Protein AF-A0A3A5V9M1-F1 (afdb_monomer)

pLDDT: mean 93.52, std 9.37, range [40.84, 98.75]

Nearest PDB structures (foldseek):
  6kns-assembly1_A  TM=8.309E-01  e=5.349E-05  Bacillus subtilis
  1zkp-assembly1_C  TM=7.822E-01  e=7.891E-05  Bacillus anthracis str. Ames
  6kns-assembly2_B-2  TM=8.081E-01  e=1.717E-04  Bacillus subtilis
  6kns-assembly3_C-2  TM=8.193E-01  e=2.086E-04  Bacillus subtilis
  6kns-assembly4_D-2  TM=8.110E-01  e=4.254E-04  Bacillus subtilis

Sequence (92 aa):
MALDVHVLGTASARPTPDRAVSGSLVKGPDGIAVIDAGEGFQTRYSQQRRRLKKHSVGSTLKPSAVDVLAFTHGHLDHTWGALPWLQSMDLE

Secondary structure (DSSP, 8-state):
---EEEEEE-BSSS--SS-PBSEEEEE-SS-EEEEEE-TTHHHHHHHHHHHHHHHSTT----GGGEEEEE-SSS-HHHHTTHHHHHHHH---

Radius of gyration: 12.76 Å; Cα contacts (8 Å, |Δi|>4): 167; chains: 1; bounding box: 32×25×33 Å

Solvent-accessible surface area (backbone atoms only — not comparable to full-atom values): 5133 Å² total; per-residue (Å²): 141,68,78,46,78,45,82,66,27,78,24,71,81,49,64,52,101,89,32,39,18,27,22,31,37,43,36,49,93,90,36,24,41,31,44,28,23,0,58,64,34,48,59,49,52,54,50,51,29,53,48,26,61,75,74,32,86,96,44,67,70,55,76,93,40,56,79,43,81,43,67,92,57,89,51,55,33,28,45,61,10,39,65,66,28,55,60,71,63,59,76,130

Structure (mmCIF, N/CA/C/O backbone):
data_AF-A0A3A5V9M1-F1
#
_entry.id   AF-A0A3A5V9M1-F1
#
loop_
_atom_site.group_PDB
_atom_site.id
_atom_site.type_symbol
_atom_site.label_atom_id
_atom_site.label_alt_id
_atom_site.label_comp_id
_atom_site.label_asym_id
_atom_site.label_entity_id
_atom_site.label_seq_id
_atom_site.pdbx_PDB_ins_code
_atom_site.Cartn_x
_atom_site.Cartn_y
_atom_site.Cartn_z
_atom_site.occupancy
_atom_site.B_iso_or_equiv
_atom_site.auth_seq_id
_atom_site.auth_comp_id
_atom_site.auth_asym_id
_atom_site.auth_atom_id
_atom_site.pdbx_PDB_model_num
ATOM 1 N N . MET A 1 1 ? -23.857 -7.128 3.699 1.00 55.66 1 MET A N 1
ATOM 2 C CA . MET A 1 1 ? -22.407 -7.346 3.510 1.00 55.66 1 MET A CA 1
ATOM 3 C C . MET A 1 1 ? -22.008 -6.658 2.224 1.00 55.66 1 MET A C 1
ATOM 5 O O . MET A 1 1 ? -22.587 -6.986 1.200 1.00 55.66 1 MET A O 1
ATOM 9 N N . ALA A 1 2 ? -21.105 -5.685 2.281 1.00 80.25 2 ALA A N 1
ATOM 10 C CA . ALA A 1 2 ? -20.559 -5.041 1.092 1.00 80.25 2 ALA A CA 1
ATOM 11 C C . ALA A 1 2 ? -19.034 -5.147 1.157 1.00 80.25 2 ALA A C 1
ATOM 13 O O . ALA A 1 2 ? -18.449 -4.913 2.213 1.00 80.25 2 ALA A O 1
ATOM 14 N N . LEU A 1 3 ? -18.434 -5.577 0.051 1.00 90.50 3 LEU A N 1
ATOM 15 C CA . LEU A 1 3 ? -16.996 -5.509 -0.179 1.00 90.50 3 LEU A CA 1
ATOM 16 C C . LEU A 1 3 ? -16.691 -4.129 -0.761 1.00 90.50 3 LEU A C 1
ATOM 18 O O . LEU A 1 3 ? -17.273 -3.764 -1.782 1.00 90.50 3 LEU A O 1
ATOM 22 N N . ASP A 1 4 ? -15.769 -3.397 -0.142 1.00 93.31 4 ASP A N 1
ATOM 23 C CA . ASP A 1 4 ? -15.312 -2.095 -0.627 1.00 93.31 4 ASP A CA 1
ATOM 24 C C . ASP A 1 4 ? -13.902 -2.229 -1.210 1.00 93.31 4 ASP A C 1
ATOM 26 O O . ASP A 1 4 ? -12.966 -2.649 -0.525 1.00 93.31 4 ASP A O 1
ATOM 30 N N . VAL A 1 5 ? -13.733 -1.847 -2.477 1.00 96.06 5 VAL A N 1
ATOM 31 C CA . VAL A 1 5 ? -12.432 -1.871 -3.160 1.00 96.06 5 VAL A CA 1
ATOM 32 C C . VAL A 1 5 ? -11.874 -0.457 -3.273 1.00 96.06 5 VAL A C 1
ATOM 34 O O . VAL A 1 5 ? -12.525 0.458 -3.777 1.00 96.06 5 VAL A O 1
ATOM 37 N N . HIS A 1 6 ? -10.630 -0.282 -2.838 1.00 97.19 6 HIS A N 1
ATOM 38 C CA . HIS A 1 6 ? -9.885 0.965 -2.952 1.00 97.19 6 HIS A CA 1
ATOM 39 C C . HIS A 1 6 ? -8.674 0.762 -3.857 1.00 97.19 6 HIS A C 1
ATOM 41 O O . HIS A 1 6 ? -7.658 0.219 -3.429 1.00 97.19 6 HIS A O 1
ATOM 47 N N . VAL A 1 7 ? -8.778 1.227 -5.100 1.00 98.12 7 VAL A N 1
ATOM 48 C CA . VAL A 1 7 ? -7.677 1.188 -6.067 1.00 98.12 7 VAL A CA 1
ATOM 49 C C . VAL A 1 7 ? -6.795 2.413 -5.858 1.00 98.12 7 VAL A C 1
ATOM 51 O O . VAL A 1 7 ? -7.231 3.538 -6.104 1.00 98.12 7 VAL A O 1
ATOM 54 N N . LEU A 1 8 ? -5.568 2.209 -5.372 1.00 98.19 8 LEU A N 1
ATOM 55 C CA . LEU A 1 8 ? -4.636 3.305 -5.083 1.00 98.19 8 LEU A CA 1
ATOM 56 C C . LEU A 1 8 ? -3.533 3.430 -6.138 1.00 98.19 8 LEU A C 1
ATOM 58 O O . LEU A 1 8 ? -2.873 4.465 -6.217 1.00 98.19 8 LEU A O 1
ATOM 62 N N . GLY A 1 9 ? -3.324 2.408 -6.962 1.00 98.12 9 GLY A N 1
ATOM 63 C CA . GLY A 1 9 ? -2.321 2.380 -8.018 1.00 98.12 9 GLY A CA 1
ATOM 64 C C . GLY A 1 9 ? -2.788 1.598 -9.230 1.00 98.12 9 GLY A C 1
ATOM 65 O O . GLY A 1 9 ? -3.409 0.550 -9.087 1.00 98.12 9 GLY A O 1
ATOM 66 N N . THR A 1 10 ? -2.501 2.122 -10.418 1.00 98.25 10 THR A N 1
ATOM 67 C CA . THR A 1 10 ? -2.931 1.549 -11.706 1.00 98.25 10 THR A CA 1
ATOM 68 C C . THR A 1 10 ? -1.861 1.635 -12.794 1.00 98.25 10 THR A C 1
ATOM 70 O O . THR A 1 10 ? -2.100 1.208 -13.921 1.00 98.25 10 THR A O 1
ATOM 73 N N . ALA A 1 11 ? -0.686 2.197 -12.497 1.00 98.19 11 ALA A N 1
ATOM 74 C CA . ALA A 1 11 ? 0.441 2.182 -13.420 1.00 98.19 11 ALA A CA 1
ATOM 75 C C . ALA A 1 11 ? 1.178 0.837 -13.354 1.00 98.19 11 ALA A C 1
ATOM 77 O O . ALA A 1 11 ? 1.318 0.254 -12.281 1.00 98.19 11 ALA A O 1
ATOM 78 N N . SER A 1 12 ? 1.678 0.385 -14.503 1.00 97.31 12 SER A N 1
ATOM 79 C CA . SER A 1 12 ? 2.553 -0.785 -14.617 1.00 97.31 12 SER A CA 1
ATOM 80 C C . SER A 1 12 ? 4.015 -0.348 -14.660 1.00 97.31 12 SER A C 1
ATOM 82 O O . SER A 1 12 ? 4.327 0.650 -15.315 1.00 97.31 12 SER A O 1
ATOM 84 N N . ALA A 1 13 ? 4.895 -1.115 -14.009 1.00 97.12 13 ALA A N 1
ATOM 85 C CA . ALA A 1 13 ? 6.356 -1.017 -14.004 1.00 97.12 13 ALA A CA 1
ATOM 86 C C . ALA A 1 13 ? 6.955 0.262 -13.397 1.00 97.12 13 ALA A C 1
ATOM 88 O O . ALA A 1 13 ? 7.914 0.195 -12.633 1.00 97.12 13 ALA A O 1
ATOM 89 N N . ARG A 1 14 ? 6.442 1.443 -13.747 1.00 97.19 14 ARG A N 1
ATOM 90 C CA . ARG A 1 14 ? 6.924 2.745 -13.275 1.00 97.19 14 ARG A CA 1
ATOM 91 C C . ARG A 1 14 ? 5.748 3.686 -13.027 1.00 97.19 14 ARG A C 1
ATOM 93 O O . ARG A 1 14 ? 4.742 3.602 -13.736 1.00 97.19 14 ARG A O 1
ATOM 100 N N . PRO A 1 15 ? 5.857 4.605 -12.055 1.00 96.56 15 PRO A N 1
ATOM 101 C CA . PRO A 1 15 ? 4.857 5.643 -11.889 1.00 96.56 15 PRO A CA 1
ATOM 102 C C . PRO A 1 15 ? 4.855 6.579 -13.104 1.00 96.56 15 PRO A C 1
ATOM 104 O O . PRO A 1 15 ? 5.848 6.748 -13.811 1.00 96.56 15 PRO A O 1
ATOM 107 N N . THR A 1 16 ? 3.712 7.206 -13.321 1.00 97.06 16 THR A N 1
ATOM 108 C CA . THR A 1 16 ? 3.489 8.274 -14.300 1.00 97.06 16 THR A CA 1
ATOM 109 C C . THR A 1 16 ? 3.049 9.533 -13.548 1.00 97.06 16 THR A C 1
ATOM 111 O O . THR A 1 16 ? 2.721 9.424 -12.363 1.00 97.06 16 THR A O 1
ATOM 114 N N . PRO A 1 17 ? 2.982 10.710 -14.197 1.00 96.06 17 PRO A N 1
ATOM 115 C CA . PRO A 1 17 ? 2.478 11.918 -13.541 1.00 96.06 17 PRO A CA 1
ATOM 116 C C . PRO A 1 17 ? 1.087 11.744 -12.905 1.00 96.06 17 PRO A C 1
ATOM 118 O O . PRO A 1 17 ? 0.851 12.257 -11.816 1.00 96.06 17 PRO A O 1
ATOM 121 N N . ASP A 1 18 ? 0.205 10.960 -13.539 1.00 96.50 18 ASP A N 1
ATOM 122 C CA . ASP A 1 18 ? -1.202 10.828 -13.123 1.00 96.50 18 ASP A CA 1
ATOM 123 C C . ASP A 1 18 ? -1.535 9.502 -12.424 1.00 96.50 18 ASP A C 1
ATOM 125 O O . ASP A 1 18 ? -2.592 9.357 -11.808 1.00 96.50 18 ASP A O 1
ATOM 129 N N . ARG A 1 19 ? -0.665 8.493 -12.542 1.00 97.75 19 ARG A N 1
ATOM 130 C CA . ARG A 1 19 ? -0.903 7.141 -12.013 1.00 97.75 19 ARG A CA 1
ATOM 131 C C . ARG A 1 19 ? 0.328 6.611 -11.307 1.00 97.75 19 ARG A C 1
ATOM 133 O O . ARG A 1 19 ? 1.404 6.548 -11.897 1.00 97.75 19 ARG A O 1
ATOM 140 N N . ALA A 1 20 ? 0.140 6.141 -10.084 1.00 98.44 20 ALA A N 1
ATOM 141 C CA . ALA A 1 20 ? 1.168 5.452 -9.317 1.00 98.44 20 ALA A CA 1
ATOM 142 C C . ALA A 1 20 ? 1.117 3.927 -9.536 1.00 98.44 20 ALA A C 1
ATOM 144 O O . ALA A 1 20 ? 0.097 3.395 -9.983 1.00 98.44 20 ALA A O 1
ATOM 145 N N . VAL A 1 21 ? 2.221 3.243 -9.220 1.00 98.56 21 VAL A N 1
ATOM 146 C CA . VAL A 1 21 ? 2.390 1.779 -9.346 1.00 98.56 21 VAL A CA 1
ATOM 147 C C . VAL A 1 21 ? 1.464 0.989 -8.416 1.00 98.56 21 VAL A C 1
ATOM 149 O O . VAL A 1 21 ? 0.852 1.591 -7.530 1.00 98.56 21 VAL A O 1
ATOM 152 N N . SER A 1 22 ? 1.349 -0.329 -8.619 1.00 98.50 22 SER A N 1
ATOM 153 C CA . SER A 1 22 ? 0.346 -1.205 -7.990 1.00 98.50 22 SER A CA 1
ATOM 154 C C . SER A 1 22 ? 0.194 -1.017 -6.474 1.00 98.50 22 SER A C 1
ATOM 156 O O . SER A 1 22 ? 1.132 -0.681 -5.749 1.00 98.50 22 SER A O 1
ATOM 158 N N . GLY A 1 23 ? -1.029 -1.219 -5.998 1.00 98.38 23 GLY A N 1
ATOM 159 C CA . GLY A 1 23 ? -1.395 -1.160 -4.589 1.00 98.38 23 GLY A CA 1
ATOM 160 C C . GLY A 1 23 ? -2.879 -0.870 -4.426 1.00 98.38 23 GLY A C 1
ATOM 161 O O . GLY A 1 23 ? -3.377 0.158 -4.893 1.00 98.38 23 GLY A O 1
ATOM 162 N N . SER A 1 24 ? -3.597 -1.778 -3.775 1.00 98.31 24 SER A N 1
ATOM 163 C CA . SER A 1 24 ? -5.044 -1.684 -3.565 1.00 98.31 24 SER A CA 1
ATOM 164 C C . SER A 1 24 ? -5.453 -2.268 -2.217 1.00 98.31 24 SER A C 1
ATOM 166 O O . SER A 1 24 ? -4.707 -3.027 -1.606 1.00 98.31 24 SER A O 1
ATOM 168 N N . LEU A 1 25 ? -6.656 -1.926 -1.753 1.00 97.75 25 LEU A N 1
ATOM 169 C CA . LEU A 1 25 ? -7.252 -2.521 -0.558 1.00 97.75 25 LEU A CA 1
ATOM 170 C C . LEU A 1 25 ? -8.611 -3.125 -0.878 1.00 97.75 25 LEU A C 1
ATOM 172 O O . LEU A 1 25 ? -9.408 -2.515 -1.591 1.00 97.75 25 LEU A O 1
ATOM 176 N N . VAL A 1 26 ? -8.886 -4.280 -0.286 1.00 97.25 26 VAL A N 1
ATOM 177 C CA . VAL A 1 26 ? -10.210 -4.893 -0.237 1.00 97.25 26 VAL A CA 1
ATOM 178 C C . VAL A 1 26 ? -10.647 -4.901 1.218 1.00 97.25 26 VAL A C 1
ATOM 180 O O . VAL A 1 26 ? -10.060 -5.593 2.047 1.00 97.25 26 VAL A O 1
ATOM 183 N N . LYS A 1 27 ? -11.660 -4.100 1.538 1.00 95.56 27 LYS A N 1
ATOM 184 C CA . LYS A 1 27 ? -12.264 -4.041 2.866 1.00 95.56 27 LYS A CA 1
ATOM 185 C C . LYS A 1 27 ? -13.507 -4.923 2.883 1.00 95.56 27 LYS A C 1
ATOM 187 O O . LYS A 1 27 ? -14.459 -4.685 2.139 1.00 95.56 27 LYS A O 1
ATOM 192 N N . GLY A 1 28 ? -13.475 -5.940 3.732 1.00 93.75 28 GLY A N 1
ATOM 193 C CA . GLY A 1 28 ? -14.594 -6.825 4.018 1.00 93.75 28 GLY A CA 1
ATOM 194 C C . GLY A 1 28 ? -15.260 -6.510 5.362 1.00 93.75 28 GLY A C 1
ATOM 195 O O . GLY A 1 28 ? -14.914 -5.523 6.017 1.00 93.75 28 GLY A O 1
ATOM 196 N N . PRO A 1 29 ? -16.223 -7.348 5.782 1.00 90.75 29 PRO A N 1
ATOM 197 C CA . PRO A 1 29 ? -16.839 -7.247 7.104 1.00 90.75 29 PRO A CA 1
ATOM 198 C C . PRO A 1 29 ? -15.852 -7.542 8.244 1.00 90.75 29 PRO A C 1
ATOM 200 O O . PRO A 1 29 ? -15.952 -6.909 9.291 1.00 90.75 29 PRO A O 1
ATOM 203 N N . ASP A 1 30 ? -14.894 -8.446 8.016 1.00 90.69 30 ASP A N 1
ATOM 204 C CA . ASP A 1 30 ? -14.002 -8.963 9.064 1.00 90.69 30 ASP A CA 1
ATOM 205 C C . ASP A 1 30 ? -12.645 -8.251 9.123 1.00 90.69 30 ASP A C 1
ATOM 207 O O . ASP A 1 30 ? -11.955 -8.334 10.133 1.00 90.69 30 ASP A O 1
ATOM 211 N N . GLY A 1 31 ? -12.294 -7.492 8.081 1.00 94.44 31 GLY A N 1
ATOM 212 C CA . GLY A 1 31 ? -11.067 -6.705 8.045 1.00 94.44 31 GLY A CA 1
ATOM 213 C C . GLY A 1 31 ? -10.635 -6.319 6.634 1.00 94.44 31 GLY A C 1
ATOM 214 O O . GLY A 1 31 ? -11.475 -6.119 5.748 1.00 94.44 31 GLY A O 1
ATOM 215 N N . ILE A 1 32 ? -9.336 -6.102 6.438 1.00 96.75 32 ILE A N 1
ATOM 216 C CA . ILE A 1 32 ? -8.775 -5.465 5.242 1.00 96.75 32 ILE A CA 1
ATOM 217 C C . ILE A 1 32 ? -7.618 -6.299 4.693 1.00 96.75 32 ILE A C 1
ATOM 219 O O . ILE A 1 32 ? -6.603 -6.501 5.359 1.00 96.75 32 ILE A O 1
ATOM 223 N N . ALA A 1 33 ? -7.739 -6.681 3.424 1.00 97.81 33 ALA A N 1
ATOM 224 C CA . ALA A 1 33 ? -6.6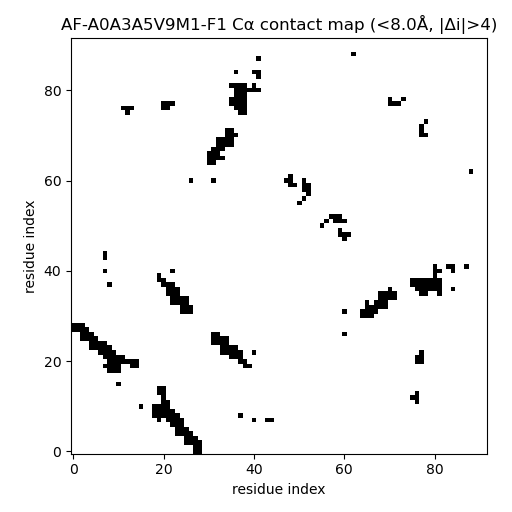41 -7.219 2.637 1.00 97.81 33 ALA A CA 1
ATOM 225 C C . ALA A 1 33 ? -5.984 -6.104 1.817 1.00 97.81 33 ALA A C 1
ATOM 227 O O . ALA A 1 33 ? -6.664 -5.372 1.093 1.00 97.81 33 ALA A O 1
ATOM 228 N N . VAL A 1 34 ? -4.660 -5.989 1.902 1.00 98.31 34 VAL A N 1
ATOM 229 C CA . VAL A 1 34 ? -3.856 -5.149 1.009 1.00 98.31 34 VAL A CA 1
ATOM 230 C C . VAL A 1 34 ? -3.282 -6.016 -0.099 1.00 98.31 34 VAL A C 1
ATOM 232 O O . VAL A 1 34 ? -2.648 -7.030 0.174 1.00 98.31 34 VAL A O 1
ATOM 235 N N . ILE A 1 35 ? -3.524 -5.617 -1.346 1.00 98.62 35 ILE A N 1
ATOM 236 C CA . ILE A 1 35 ? -3.045 -6.305 -2.545 1.00 98.62 35 ILE A CA 1
ATOM 237 C C . ILE A 1 35 ? -1.980 -5.432 -3.191 1.00 98.62 35 ILE A C 1
ATOM 239 O O . ILE A 1 35 ? -2.299 -4.367 -3.728 1.00 98.62 35 ILE A O 1
ATOM 243 N N . ASP A 1 36 ? -0.740 -5.908 -3.129 1.00 98.69 36 ASP A N 1
ATOM 244 C CA . ASP A 1 36 ? 0.481 -5.182 -3.464 1.00 98.69 36 ASP A CA 1
ATOM 245 C C . ASP A 1 36 ? 0.681 -3.882 -2.657 1.00 98.69 36 ASP A C 1
ATOM 247 O O . ASP A 1 36 ? -0.240 -3.245 -2.145 1.00 98.69 36 ASP A O 1
ATOM 251 N N . ALA A 1 37 ? 1.934 -3.457 -2.567 1.00 98.38 37 ALA A N 1
ATOM 252 C CA . ALA A 1 37 ? 2.340 -2.186 -1.992 1.00 98.38 37 ALA A CA 1
ATOM 253 C C . ALA A 1 37 ? 3.538 -1.658 -2.785 1.00 98.38 37 ALA A C 1
ATOM 255 O O . ALA A 1 37 ? 4.677 -1.702 -2.325 1.00 98.38 37 ALA A O 1
ATOM 256 N N . GLY A 1 38 ? 3.295 -1.181 -4.005 1.00 98.56 38 GLY A N 1
ATOM 257 C CA . GLY A 1 38 ? 4.306 -0.502 -4.806 1.00 98.56 38 GLY A CA 1
ATOM 258 C C . GLY A 1 38 ? 4.749 0.821 -4.177 1.00 98.56 38 GLY A C 1
ATOM 259 O O . GLY A 1 38 ? 4.147 1.321 -3.223 1.00 98.56 38 GLY A O 1
ATOM 260 N N . GLU A 1 39 ? 5.813 1.415 -4.711 1.00 98.44 39 GLU A N 1
ATOM 261 C CA . GLU A 1 39 ? 6.401 2.652 -4.186 1.00 98.44 39 GLU A CA 1
ATOM 262 C C . GLU A 1 39 ? 5.352 3.745 -3.866 1.00 98.44 39 GLU A C 1
ATOM 264 O O . GLU A 1 39 ? 4.380 3.969 -4.599 1.00 98.44 39 GLU A O 1
ATOM 269 N N . GLY A 1 40 ? 5.519 4.414 -2.720 1.00 97.50 40 GLY A N 1
ATOM 270 C CA . GLY A 1 40 ? 4.636 5.497 -2.276 1.00 97.50 40 GLY A CA 1
ATOM 271 C C . GLY A 1 40 ? 3.242 5.052 -1.810 1.00 97.50 40 GLY A C 1
ATOM 272 O O . GLY A 1 40 ? 2.349 5.893 -1.660 1.00 97.50 40 GLY A O 1
ATOM 273 N N . PHE A 1 41 ? 3.013 3.750 -1.596 1.00 98.31 41 PHE A N 1
ATOM 274 C CA . PHE A 1 41 ? 1.743 3.218 -1.091 1.00 98.31 41 PHE A CA 1
ATOM 275 C C . PHE A 1 41 ? 1.299 3.879 0.224 1.00 98.31 41 PHE A C 1
ATOM 277 O O . PHE A 1 41 ? 0.136 4.258 0.356 1.00 98.31 41 PHE A O 1
ATOM 284 N N . GLN A 1 42 ? 2.223 4.129 1.156 1.00 96.81 42 GLN A N 1
ATOM 285 C CA . GLN A 1 42 ? 1.948 4.753 2.454 1.00 96.81 42 GLN A CA 1
ATOM 286 C C . GLN A 1 42 ? 1.266 6.123 2.342 1.00 96.81 42 GLN A C 1
ATOM 288 O O . GLN A 1 42 ? 0.314 6.427 3.069 1.00 96.81 42 GLN A O 1
ATOM 293 N N . THR A 1 43 ? 1.697 6.934 1.375 1.00 96.88 43 THR A N 1
ATOM 294 C CA . THR A 1 43 ? 1.140 8.266 1.126 1.00 96.88 43 THR A CA 1
ATOM 295 C C . THR A 1 43 ? -0.297 8.156 0.636 1.00 96.88 43 THR A C 1
ATOM 297 O O . THR A 1 43 ? -1.194 8.820 1.160 1.00 96.88 43 THR A O 1
ATOM 300 N N . ARG A 1 44 ? -0.533 7.264 -0.329 1.00 97.56 44 ARG A N 1
ATOM 301 C CA . ARG A 1 44 ? -1.849 7.044 -0.939 1.00 97.56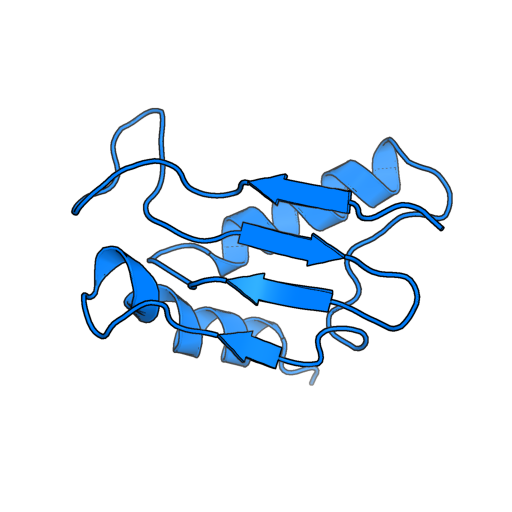 44 ARG A CA 1
ATO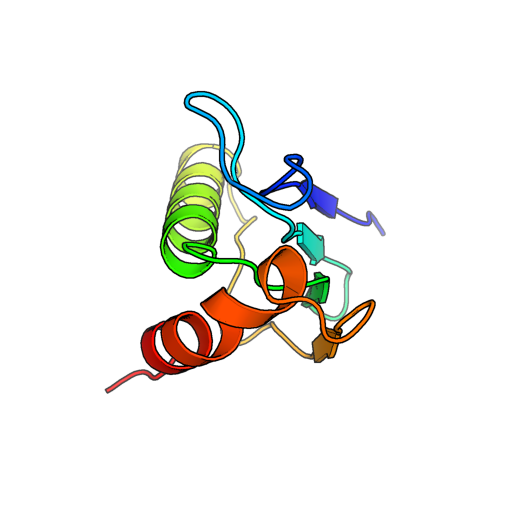M 302 C C . ARG A 1 44 ? -2.831 6.419 0.050 1.00 97.56 44 ARG A C 1
ATOM 304 O O . ARG A 1 44 ? -3.972 6.867 0.142 1.00 97.56 44 ARG A O 1
ATOM 311 N N . TYR A 1 45 ? -2.374 5.464 0.858 1.00 97.25 45 TYR A N 1
ATOM 312 C CA . TYR A 1 45 ? -3.148 4.878 1.951 1.00 97.25 45 TYR A CA 1
ATOM 313 C C . TYR A 1 45 ? -3.587 5.947 2.965 1.00 97.25 45 TYR A C 1
ATOM 315 O O . TYR A 1 45 ? -4.773 6.064 3.285 1.00 97.25 45 TYR A O 1
ATOM 323 N N . SER A 1 46 ? -2.655 6.794 3.419 1.00 95.69 46 SER A N 1
ATOM 324 C CA . SER A 1 46 ? -2.946 7.897 4.345 1.00 95.69 46 SER A CA 1
ATOM 325 C C . SER A 1 46 ? -3.943 8.904 3.758 1.00 95.69 46 SER A C 1
ATOM 327 O O . SER A 1 46 ? -4.900 9.303 4.431 1.00 95.69 46 SER A O 1
ATOM 329 N N . GLN A 1 47 ? -3.780 9.271 2.483 1.00 96.19 47 GLN A N 1
ATOM 330 C CA . GLN A 1 47 ? -4.699 10.161 1.769 1.00 96.19 47 GLN A CA 1
ATOM 331 C C . GLN A 1 47 ? -6.102 9.561 1.647 1.00 96.19 47 GLN A C 1
ATOM 333 O O . GLN A 1 47 ? -7.079 10.233 1.983 1.00 96.19 47 GLN A O 1
ATOM 338 N N . GLN A 1 48 ? -6.220 8.292 1.245 1.00 96.31 48 GLN A N 1
ATOM 339 C CA . GLN A 1 48 ? -7.515 7.624 1.126 1.00 96.31 48 GLN A CA 1
ATOM 340 C C . GLN A 1 48 ? -8.212 7.510 2.483 1.00 96.31 48 GLN A C 1
ATOM 342 O O . GLN A 1 48 ? -9.403 7.797 2.609 1.00 96.31 48 GLN A O 1
ATOM 347 N N . ARG A 1 49 ? -7.463 7.178 3.538 1.00 94.19 49 ARG A N 1
ATOM 348 C CA . ARG A 1 49 ? -7.978 7.144 4.908 1.00 94.19 49 ARG A CA 1
ATOM 349 C C . ARG A 1 49 ? -8.503 8.513 5.358 1.00 94.19 49 ARG A C 1
ATOM 351 O O . ARG A 1 49 ? -9.578 8.577 5.957 1.00 94.19 49 ARG A O 1
ATOM 358 N N . ARG A 1 50 ? -7.786 9.606 5.062 1.00 93.69 50 ARG A N 1
ATOM 359 C CA . ARG A 1 50 ? -8.237 10.989 5.332 1.00 93.69 50 ARG A CA 1
ATOM 360 C C . ARG A 1 50 ? -9.491 11.343 4.529 1.00 93.69 50 ARG A C 1
ATOM 362 O O . ARG A 1 50 ? -10.425 11.909 5.093 1.00 93.69 50 ARG A O 1
ATOM 369 N N . ARG A 1 51 ? -9.543 10.967 3.246 1.00 94.56 51 ARG A N 1
ATOM 370 C CA . ARG A 1 51 ? -10.706 11.173 2.372 1.00 94.56 51 ARG A CA 1
ATOM 371 C C . ARG A 1 51 ? -11.952 10.482 2.928 1.00 94.56 51 ARG A C 1
ATOM 373 O O . ARG A 1 51 ? -12.987 11.127 3.042 1.00 94.56 51 ARG A O 1
ATOM 380 N N . LEU A 1 52 ? -11.845 9.217 3.335 1.00 94.06 52 LEU A N 1
ATOM 381 C CA . LEU A 1 52 ? -12.963 8.465 3.914 1.00 94.06 52 LEU A CA 1
ATOM 382 C C . LEU A 1 52 ? -13.453 9.079 5.229 1.00 94.06 52 LEU A C 1
ATOM 384 O O . LEU A 1 52 ? -14.648 9.286 5.386 1.00 94.06 52 LEU A O 1
ATOM 388 N N . LYS A 1 53 ? -12.544 9.496 6.123 1.00 90.69 53 LYS A N 1
ATOM 389 C CA . LYS A 1 53 ? -12.934 10.205 7.357 1.00 90.69 53 LYS A CA 1
ATOM 390 C C . LYS A 1 53 ? -13.734 11.484 7.087 1.00 90.69 53 LYS A C 1
ATOM 392 O O . LYS A 1 53 ? -14.601 11.826 7.881 1.00 90.69 53 LYS A O 1
ATOM 397 N N . LYS A 1 54 ? -13.430 12.193 5.995 1.00 91.94 54 LYS A N 1
ATOM 398 C CA . LYS A 1 54 ? -14.101 13.448 5.626 1.00 91.94 54 LYS A CA 1
ATOM 399 C C . LYS A 1 54 ? -15.428 13.228 4.892 1.00 91.94 54 LYS A C 1
ATOM 401 O O . LYS A 1 54 ? -16.345 14.020 5.068 1.00 91.94 54 LYS A O 1
ATOM 406 N N . HIS A 1 55 ? -15.515 12.199 4.051 1.00 90.69 55 HIS A N 1
ATOM 407 C CA . HIS A 1 55 ? -16.610 12.042 3.085 1.00 90.69 55 HIS A CA 1
ATOM 408 C C . HIS A 1 55 ? -17.497 10.809 3.315 1.00 90.69 55 HIS A C 1
ATOM 410 O O . HIS A 1 55 ? -18.516 10.667 2.648 1.00 90.69 55 HIS A O 1
ATOM 416 N N . SER A 1 56 ? -17.140 9.920 4.242 1.00 83.88 56 SER A N 1
ATOM 417 C CA . SER A 1 56 ? -17.859 8.670 4.502 1.00 83.88 56 SER A CA 1
ATOM 418 C C . SER A 1 56 ? -17.950 8.430 6.007 1.00 83.88 56 SER A C 1
ATOM 420 O O . SER A 1 56 ? -17.120 7.740 6.597 1.00 83.88 56 SER A O 1
ATOM 422 N N . VAL A 1 57 ? -18.960 9.032 6.641 1.00 74.19 57 VAL A N 1
ATOM 423 C CA . VAL A 1 57 ? -19.186 8.933 8.093 1.00 74.19 57 VAL A CA 1
ATOM 424 C C . VAL A 1 57 ? -19.223 7.462 8.520 1.00 74.19 57 VAL A C 1
ATOM 426 O O . VAL A 1 57 ? -19.955 6.659 7.952 1.00 74.19 57 VAL A O 1
ATOM 429 N N . GLY A 1 58 ? -18.392 7.099 9.500 1.00 74.69 58 GLY A N 1
ATOM 430 C CA . GLY A 1 58 ? -18.283 5.728 10.012 1.00 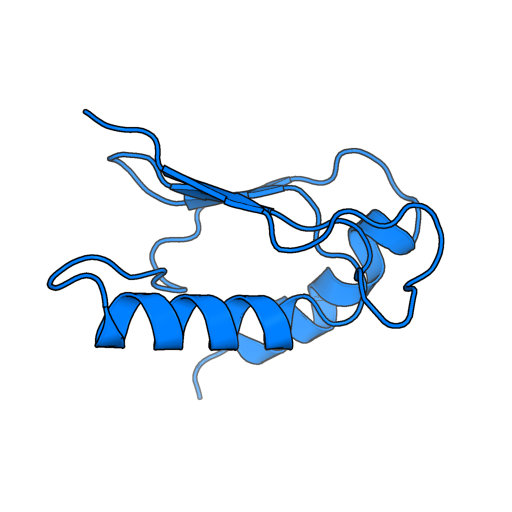74.69 58 GLY A CA 1
ATOM 431 C C . GLY A 1 58 ? -17.415 4.774 9.177 1.00 74.69 58 GLY A C 1
ATOM 432 O O . GLY A 1 58 ? -17.033 3.721 9.684 1.00 74.69 58 GLY A O 1
ATOM 433 N N . SER A 1 59 ? -17.018 5.137 7.950 1.00 80.88 59 SER A N 1
ATOM 434 C CA . SER A 1 59 ? -16.107 4.331 7.131 1.00 80.88 59 SER A CA 1
ATOM 435 C C . SER A 1 59 ? -14.695 4.913 7.139 1.00 80.88 59 SER A C 1
ATOM 437 O O . SER A 1 59 ? -14.455 6.083 6.855 1.00 80.88 59 SER A O 1
ATOM 439 N N . THR A 1 60 ? -13.715 4.084 7.481 1.00 88.50 60 THR A N 1
ATOM 440 C CA . THR A 1 60 ? -12.296 4.414 7.340 1.00 88.50 60 THR A CA 1
ATOM 441 C C . THR A 1 60 ? -11.491 3.145 7.069 1.00 88.50 60 THR A C 1
ATOM 443 O O . THR A 1 60 ? -12.029 2.037 7.156 1.00 88.50 60 THR A O 1
ATOM 446 N N . LEU A 1 61 ? -10.210 3.326 6.751 1.00 92.88 61 LEU A N 1
ATOM 447 C CA . LEU A 1 61 ? -9.208 2.267 6.665 1.00 92.88 61 LEU A CA 1
ATOM 448 C C . LEU A 1 61 ? -8.367 2.348 7.941 1.00 92.88 61 LEU A C 1
ATOM 450 O O . LEU A 1 61 ? -7.535 3.245 8.087 1.00 92.88 61 LEU A O 1
ATOM 454 N N . LYS A 1 62 ? -8.673 1.517 8.939 1.00 91.19 62 LYS A N 1
ATOM 455 C CA . LYS A 1 62 ? -7.903 1.492 10.189 1.00 91.19 62 LYS A CA 1
ATOM 456 C C . LYS A 1 62 ? -6.672 0.603 9.972 1.00 91.19 62 LYS A C 1
ATOM 458 O O . LYS A 1 62 ? -6.874 -0.533 9.564 1.00 91.19 62 LYS A O 1
ATOM 463 N N . PRO A 1 63 ? -5.443 1.065 10.280 1.00 91.88 63 PRO A N 1
ATOM 464 C CA . PRO A 1 63 ? -4.260 0.199 10.240 1.00 91.88 63 PRO A CA 1
ATOM 465 C C . PRO A 1 63 ? -4.440 -1.076 11.074 1.00 91.88 63 PRO A C 1
ATOM 467 O O . PRO A 1 63 ? -4.133 -2.158 10.606 1.00 91.88 63 PRO A O 1
ATOM 470 N N . SER A 1 64 ? -5.070 -0.960 12.247 1.00 92.12 64 SER A N 1
ATOM 471 C CA . SER A 1 64 ? -5.378 -2.086 13.140 1.00 92.12 64 SER A CA 1
ATOM 472 C C . SER A 1 64 ? -6.398 -3.098 12.596 1.00 92.12 64 SER A C 1
ATOM 474 O O . SER A 1 64 ? -6.721 -4.044 13.298 1.00 92.12 64 SER A O 1
ATOM 476 N N . ALA A 1 65 ? -6.994 -2.846 11.428 1.00 93.69 65 ALA A N 1
ATOM 477 C CA . ALA A 1 65 ? -7.946 -3.742 10.770 1.00 93.69 65 ALA A CA 1
ATOM 478 C C . ALA A 1 65 ? -7.359 -4.356 9.488 1.00 93.69 65 ALA A C 1
ATOM 480 O O . ALA A 1 65 ? -8.105 -4.896 8.682 1.00 93.69 65 ALA A O 1
ATOM 481 N N . VAL A 1 66 ? -6.055 -4.185 9.249 1.00 95.50 66 VAL A N 1
ATOM 482 C CA . VAL A 1 66 ? -5.334 -4.856 8.166 1.00 95.50 66 VAL A CA 1
ATOM 483 C C . VAL A 1 66 ? -4.906 -6.232 8.659 1.00 95.50 66 VAL A C 1
ATOM 485 O O . VAL A 1 66 ? -4.098 -6.319 9.579 1.00 95.50 66 VAL A O 1
ATOM 488 N N . ASP A 1 67 ? -5.399 -7.285 8.012 1.00 96.50 67 ASP A N 1
ATOM 489 C CA . ASP A 1 67 ? -5.094 -8.671 8.395 1.00 96.50 67 ASP A CA 1
ATOM 490 C C . ASP A 1 67 ? -3.987 -9.276 7.535 1.00 96.50 67 ASP A C 1
ATOM 492 O O . ASP A 1 67 ? -3.247 -10.155 7.972 1.00 96.50 67 ASP A O 1
ATOM 496 N N . VAL A 1 68 ? -3.883 -8.823 6.282 1.00 97.25 68 VAL A N 1
ATOM 497 C CA . VAL A 1 68 ? -2.977 -9.417 5.301 1.00 97.25 68 VAL A CA 1
ATOM 498 C C . VAL A 1 68 ? -2.447 -8.388 4.308 1.0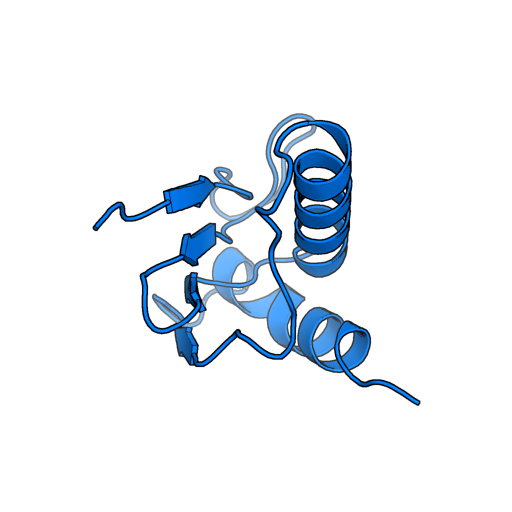0 97.25 68 VAL A C 1
ATOM 500 O O . VAL A 1 68 ? -3.185 -7.545 3.794 1.00 97.25 68 VAL A O 1
ATOM 503 N N . LEU A 1 69 ? -1.153 -8.506 4.005 1.00 97.88 69 LEU A N 1
ATOM 504 C CA . LEU A 1 69 ? -0.507 -7.937 2.827 1.00 97.88 69 LEU A CA 1
ATOM 505 C C . LEU A 1 69 ? -0.183 -9.089 1.871 1.00 97.88 69 LEU A C 1
ATOM 507 O O . LEU A 1 69 ? 0.651 -9.937 2.183 1.00 97.88 69 LEU A O 1
ATOM 511 N N . ALA A 1 70 ? -0.851 -9.128 0.723 1.00 98.44 70 ALA A N 1
ATOM 512 C CA . ALA A 1 70 ? -0.654 -10.136 -0.307 1.00 98.44 70 ALA A CA 1
ATOM 513 C C . ALA A 1 70 ? 0.090 -9.527 -1.499 1.00 98.44 70 ALA A C 1
ATOM 515 O O . ALA A 1 70 ? -0.355 -8.532 -2.070 1.00 98.44 70 ALA A O 1
ATOM 516 N N . PHE A 1 71 ? 1.199 -10.149 -1.896 1.00 98.50 71 PHE A N 1
ATOM 517 C CA . PHE A 1 71 ? 1.891 -9.806 -3.135 1.00 98.50 71 PHE A CA 1
ATOM 518 C C . PHE A 1 71 ? 1.448 -10.730 -4.253 1.00 98.50 71 PHE A C 1
ATOM 520 O O . PHE A 1 71 ? 1.444 -11.951 -4.099 1.00 98.50 71 PHE A O 1
ATOM 527 N N . THR A 1 72 ? 1.121 -10.143 -5.398 1.00 98.12 72 THR A N 1
ATOM 528 C CA . THR A 1 72 ? 0.830 -10.911 -6.611 1.00 98.12 72 THR A CA 1
ATOM 529 C C . THR A 1 72 ? 2.083 -11.614 -7.144 1.00 98.12 72 THR A C 1
ATOM 531 O O . THR A 1 72 ? 1.998 -12.747 -7.609 1.00 98.12 72 THR A O 1
ATOM 534 N N . HIS A 1 73 ? 3.242 -10.949 -7.069 1.00 98.50 73 HIS A N 1
ATOM 535 C CA . HIS A 1 73 ? 4.569 -11.457 -7.432 1.00 98.50 73 HIS A CA 1
ATOM 536 C C . HIS A 1 73 ? 5.677 -10.501 -6.934 1.00 98.50 73 HIS A C 1
ATOM 538 O O . HIS A 1 73 ? 5.397 -9.470 -6.327 1.00 98.50 73 HIS A O 1
ATOM 544 N N . GLY A 1 74 ? 6.947 -10.841 -7.183 1.00 98.12 74 GLY A N 1
ATOM 545 C CA . GLY A 1 74 ? 8.118 -10.157 -6.612 1.00 98.12 74 GLY A CA 1
ATOM 546 C C . GLY A 1 74 ? 8.669 -8.942 -7.371 1.00 98.12 74 GLY A C 1
ATOM 547 O O . GLY A 1 74 ? 9.783 -8.521 -7.068 1.00 98.12 74 GLY A O 1
ATOM 548 N N . HIS A 1 75 ? 7.969 -8.381 -8.363 1.00 98.69 75 HIS A N 1
ATOM 549 C CA . HIS A 1 75 ? 8.463 -7.172 -9.036 1.00 98.69 75 HIS A CA 1
ATOM 550 C C . HIS A 1 75 ? 8.349 -5.932 -8.137 1.00 98.69 75 HIS A C 1
ATOM 552 O O . HIS A 1 75 ? 7.483 -5.831 -7.263 1.00 98.69 75 HIS A O 1
ATOM 558 N N . LEU A 1 76 ? 9.256 -4.971 -8.330 1.00 98.25 76 LEU A N 1
ATOM 559 C CA . LEU A 1 76 ? 9.395 -3.835 -7.413 1.00 98.25 76 LEU A CA 1
ATOM 560 C C . LEU A 1 76 ? 8.228 -2.846 -7.498 1.00 98.25 76 LEU A C 1
ATOM 562 O O . LEU A 1 76 ? 7.866 -2.238 -6.493 1.00 98.25 76 LEU A O 1
ATOM 566 N N . ASP A 1 77 ? 7.562 -2.740 -8.644 1.00 98.38 77 ASP A N 1
ATOM 567 C CA . ASP A 1 77 ? 6.340 -1.947 -8.792 1.00 98.38 77 ASP A CA 1
ATOM 568 C C . ASP A 1 77 ? 5.148 -2.503 -7.990 1.00 98.38 77 ASP A C 1
ATOM 570 O O . ASP A 1 77 ? 4.151 -1.804 -7.815 1.00 98.38 77 ASP A O 1
ATOM 574 N N . HIS A 1 78 ? 5.283 -3.706 -7.423 1.00 98.75 78 HIS A N 1
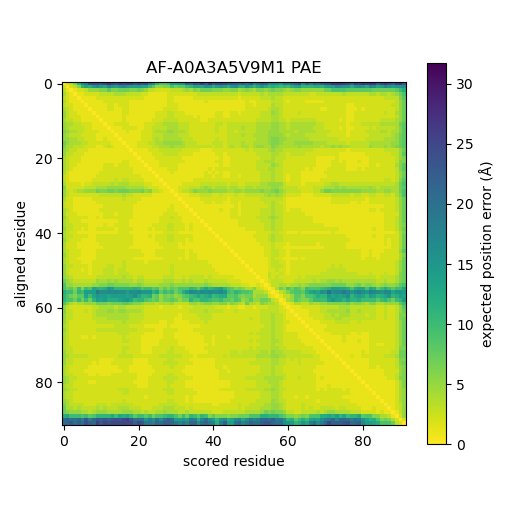ATOM 575 C CA . HIS A 1 78 ? 4.302 -4.343 -6.545 1.00 98.75 78 HIS A CA 1
ATOM 576 C C . HIS A 1 78 ? 4.748 -4.418 -5.077 1.00 98.75 78 HIS A C 1
ATOM 578 O O . HIS A 1 78 ? 3.904 -4.549 -4.194 1.00 98.75 78 HIS A O 1
ATOM 584 N N . THR A 1 79 ? 6.051 -4.344 -4.785 1.00 98.50 79 THR A N 1
ATOM 585 C CA . THR A 1 79 ? 6.587 -4.687 -3.450 1.00 98.50 79 THR A CA 1
ATOM 586 C C . THR A 1 79 ? 7.358 -3.561 -2.758 1.00 98.50 79 THR A C 1
ATOM 588 O O . THR A 1 79 ? 7.469 -3.562 -1.532 1.00 98.50 79 THR A O 1
ATOM 591 N N . TRP A 1 80 ? 7.878 -2.577 -3.499 1.00 98.19 80 TRP A N 1
ATOM 592 C CA . TRP A 1 80 ? 8.875 -1.627 -2.978 1.00 98.19 80 TRP A CA 1
ATOM 593 C C . TRP A 1 80 ? 8.363 -0.681 -1.881 1.00 98.19 80 TRP A C 1
ATOM 595 O O . TRP A 1 80 ? 9.131 -0.185 -1.060 1.00 98.19 80 TRP A O 1
ATOM 605 N N . GLY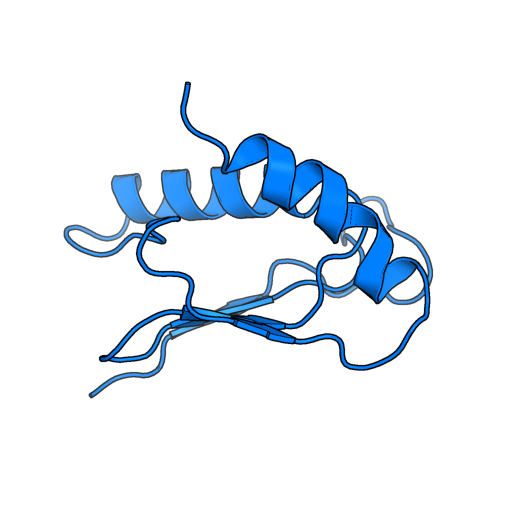 A 1 81 ? 7.058 -0.427 -1.835 1.00 98.12 81 GLY A N 1
ATOM 606 C CA . GLY A 1 81 ? 6.410 0.392 -0.812 1.00 98.12 81 GLY A CA 1
ATOM 607 C C . GLY A 1 81 ? 6.039 -0.365 0.464 1.00 98.12 81 GLY A C 1
ATOM 608 O O . GLY A 1 81 ? 5.584 0.273 1.411 1.00 98.12 81 GLY A O 1
ATOM 609 N N . ALA A 1 82 ? 6.239 -1.685 0.526 1.00 97.44 82 ALA A N 1
ATOM 610 C CA . ALA A 1 82 ? 5.816 -2.501 1.660 1.00 97.44 82 ALA A CA 1
ATOM 611 C C . ALA A 1 82 ? 6.523 -2.130 2.969 1.00 97.44 82 ALA A C 1
ATOM 613 O O . ALA A 1 82 ? 5.853 -1.835 3.955 1.00 97.44 82 ALA A O 1
ATOM 614 N N . LEU A 1 83 ? 7.862 -2.095 2.981 1.00 96.38 83 LEU A N 1
ATOM 615 C CA . LEU A 1 83 ? 8.625 -1.752 4.188 1.00 96.38 83 LEU A CA 1
ATOM 616 C C . LEU A 1 83 ? 8.370 -0.307 4.653 1.00 96.38 83 LEU A C 1
ATOM 618 O O . LEU A 1 83 ? 8.034 -0.135 5.826 1.00 96.38 83 LEU A O 1
ATOM 622 N N . PRO A 1 84 ? 8.424 0.724 3.778 1.00 96.06 84 PRO A N 1
ATOM 623 C CA . PRO A 1 84 ? 8.058 2.085 4.176 1.00 96.06 84 PRO A CA 1
ATOM 624 C C . PRO A 1 84 ? 6.636 2.190 4.736 1.00 96.06 84 PRO A C 1
ATOM 626 O O . PRO A 1 84 ? 6.377 2.975 5.647 1.00 96.06 84 PRO A O 1
ATOM 629 N N . TRP A 1 85 ? 5.696 1.412 4.194 1.00 96.25 85 TRP A N 1
ATOM 630 C CA . TRP A 1 85 ? 4.324 1.406 4.682 1.00 96.25 85 TRP A CA 1
ATOM 631 C C . TRP A 1 85 ? 4.178 0.719 6.037 1.00 96.25 85 TRP A C 1
ATOM 633 O O . TRP A 1 85 ? 3.571 1.319 6.922 1.00 96.25 85 TRP A O 1
ATOM 643 N N . LEU A 1 86 ? 4.762 -0.466 6.232 1.00 94.38 86 LEU A N 1
ATOM 644 C CA . LEU A 1 86 ? 4.781 -1.148 7.531 1.00 94.38 86 LEU A CA 1
ATOM 645 C C . LEU A 1 86 ? 5.383 -0.244 8.613 1.00 94.38 86 LEU A C 1
ATOM 647 O O . LEU A 1 86 ? 4.770 -0.065 9.658 1.00 94.38 86 LEU A O 1
ATOM 651 N N . GLN A 1 87 ? 6.503 0.420 8.315 1.00 93.88 87 GLN A N 1
ATOM 652 C CA . GLN A 1 87 ? 7.111 1.392 9.225 1.00 93.88 87 GLN A CA 1
ATOM 653 C C . GLN A 1 87 ? 6.172 2.570 9.529 1.00 93.88 87 GLN A C 1
ATOM 655 O O . GLN A 1 87 ? 6.100 3.022 10.661 1.00 93.88 87 GLN A O 1
ATOM 660 N N . SER A 1 88 ? 5.409 3.059 8.545 1.00 90.94 88 SER A N 1
ATOM 661 C CA . SER A 1 88 ? 4.428 4.135 8.768 1.00 90.94 88 SER A CA 1
ATOM 662 C C . SER A 1 88 ? 3.184 3.711 9.561 1.00 90.94 88 SER A C 1
ATOM 664 O O . SER A 1 88 ? 2.396 4.568 9.970 1.00 90.94 88 SER A O 1
ATOM 666 N N . MET A 1 89 ? 2.953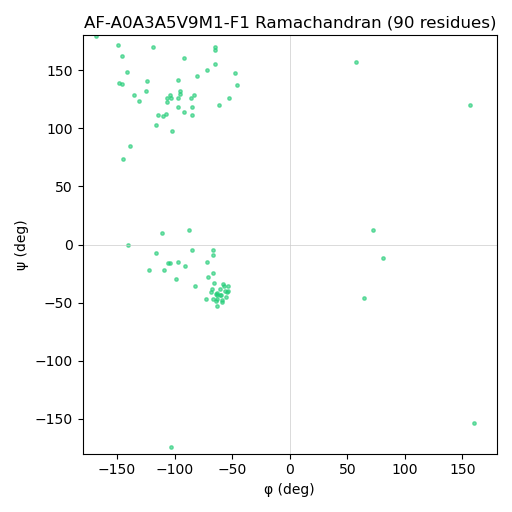 2.401 9.697 1.00 87.50 89 MET A N 1
ATOM 667 C CA . MET A 1 89 ? 1.879 1.841 10.515 1.00 87.50 89 MET A CA 1
ATOM 668 C C . MET A 1 89 ? 2.314 1.561 11.946 1.00 87.50 89 MET A C 1
ATOM 670 O O . MET A 1 89 ? 1.434 1.416 12.795 1.00 87.50 89 MET A O 1
ATOM 674 N N . ASP A 1 90 ? 3.620 1.483 12.192 1.00 83.06 90 ASP A N 1
ATOM 675 C CA . ASP A 1 90 ? 4.156 1.361 13.535 1.00 83.06 90 ASP A CA 1
ATOM 676 C C . ASP A 1 90 ? 3.757 2.609 14.332 1.00 83.06 90 ASP A C 1
ATOM 678 O O . ASP A 1 90 ? 3.984 3.749 13.914 1.00 83.06 90 ASP A O 1
ATOM 682 N N . LEU A 1 91 ? 3.030 2.376 15.418 1.00 55.56 91 LEU A N 1
ATOM 683 C CA . LEU A 1 91 ? 2.634 3.404 16.365 1.00 55.56 91 LEU A CA 1
ATOM 684 C C . LEU A 1 91 ? 3.731 3.428 17.428 1.00 55.56 91 LEU 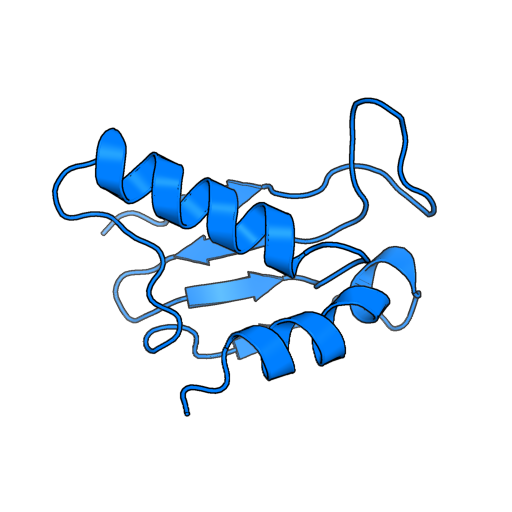A C 1
ATOM 686 O O . LEU A 1 91 ? 3.867 2.447 18.156 1.00 55.56 91 LEU A O 1
ATOM 690 N N . GLU A 1 92 ? 4.485 4.524 17.520 1.00 40.84 92 GLU A N 1
ATOM 691 C CA . GLU A 1 92 ? 5.082 4.897 18.812 1.00 40.84 92 GLU A CA 1
ATOM 692 C C . GLU A 1 92 ? 3.980 5.115 19.862 1.00 40.84 92 GLU A C 1
ATOM 694 O O . GLU A 1 92 ? 2.913 5.682 19.506 1.00 40.84 92 GLU A O 1
#

Mean predicted aligned error: 3.34 Å

Foldseek 3Di:
DDKDKAWQADDPPQADPVGAFGWIWIADPQAIEIEFFAPPNQVSLVVQQVVCVVPPPPDGHQLVRYDYYDYPDDRRSRYVRPVVNVVVSDDD